Protein AF-A0A1I2SSW6-F1 (afdb_monomer)

Mean predicted aligned error: 7.9 Å

InterPro domains:
  IPR012347 Ferritin-like [G3DSA:1.20.1260.10] (1-90)

Structure (mmCIF, N/CA/C/O backbone):
data_AF-A0A1I2SSW6-F1
#
_entry.id   AF-A0A1I2SSW6-F1
#
loop_
_atom_site.group_PDB
_atom_site.id
_atom_site.type_symbol
_atom_site.label_atom_id
_atom_site.label_alt_id
_atom_site.label_comp_id
_atom_site.label_asym_id
_atom_site.label_entity_id
_atom_site.label_seq_id
_atom_site.pdbx_PDB_ins_code
_atom_site.Cartn_x
_atom_site.Cartn_y
_atom_site.Cartn_z
_atom_site.occupancy
_atom_site.B_iso_or_equiv
_atom_site.auth_seq_id
_atom_site.auth_comp_id
_atom_site.auth_asym_id
_atom_site.auth_atom_id
_atom_site.pdbx_PDB_model_num
ATOM 1 N N . MET A 1 1 ? 2.837 -12.723 -9.380 1.00 71.06 1 MET A N 1
ATOM 2 C CA . MET A 1 1 ? 3.189 -11.577 -10.249 1.00 71.06 1 MET A CA 1
ATOM 3 C C . MET A 1 1 ? 4.703 -11.376 -10.269 1.00 71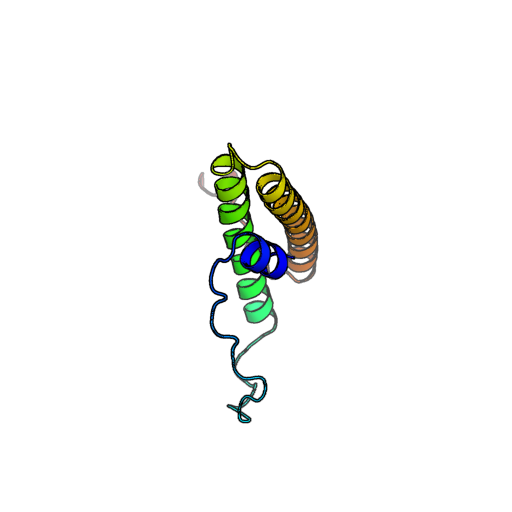.06 1 MET A C 1
ATOM 5 O O . MET A 1 1 ? 5.282 -11.553 -11.327 1.00 71.06 1 MET A O 1
ATOM 9 N N . LEU A 1 2 ? 5.353 -11.169 -9.115 1.00 86.75 2 LEU A N 1
ATOM 10 C CA . LEU A 1 2 ? 6.812 -10.977 -9.015 1.00 86.75 2 LEU A CA 1
ATOM 11 C C . LEU A 1 2 ? 7.653 -12.194 -9.441 1.00 86.75 2 LEU A C 1
ATOM 13 O O . LEU A 1 2 ? 8.657 -12.031 -10.121 1.00 86.75 2 LEU A O 1
ATOM 17 N N . GLU A 1 3 ? 7.234 -13.419 -9.108 1.00 88.50 3 GLU A N 1
ATOM 18 C CA . GLU A 1 3 ? 7.977 -14.636 -9.490 1.00 88.50 3 GLU A CA 1
ATOM 19 C C . GLU A 1 3 ? 8.170 -14.755 -11.011 1.00 88.50 3 GLU A C 1
ATOM 21 O O . GLU A 1 3 ? 9.215 -15.202 -11.477 1.00 88.50 3 GLU A O 1
ATOM 26 N N . LYS A 1 4 ? 7.186 -14.292 -11.797 1.00 89.81 4 LYS A N 1
ATOM 27 C CA . LYS A 1 4 ? 7.261 -14.283 -13.266 1.00 89.81 4 LYS A CA 1
ATOM 28 C C . LYS A 1 4 ? 8.331 -13.312 -13.773 1.00 89.81 4 LYS A C 1
ATOM 30 O O . LYS A 1 4 ? 9.017 -13.620 -14.744 1.00 89.81 4 LYS A O 1
ATOM 35 N N . GLU A 1 5 ? 8.491 -12.166 -13.111 1.00 88.94 5 GLU A N 1
ATOM 36 C CA . GLU A 1 5 ? 9.531 -11.186 -13.435 1.00 88.94 5 GLU A CA 1
ATOM 37 C C . GLU A 1 5 ? 10.923 -11.707 -13.087 1.00 88.94 5 GLU A C 1
ATOM 39 O O . GLU A 1 5 ? 11.835 -11.591 -13.900 1.00 88.94 5 GLU A O 1
ATOM 44 N N . LEU A 1 6 ? 11.082 -12.352 -11.927 1.00 89.19 6 LEU A N 1
ATOM 45 C CA . LEU A 1 6 ? 12.360 -12.947 -11.523 1.00 89.19 6 LEU A CA 1
ATOM 46 C C . LEU A 1 6 ? 12.828 -14.004 -12.530 1.00 89.19 6 LEU A C 1
ATOM 48 O O . LEU A 1 6 ? 13.976 -13.972 -12.965 1.00 89.19 6 LEU A O 1
ATOM 52 N N . VAL A 1 7 ? 11.920 -14.871 -12.989 1.00 91.19 7 VAL A N 1
ATOM 53 C CA . VAL A 1 7 ? 12.219 -15.847 -14.050 1.00 91.19 7 VAL A CA 1
ATOM 54 C C . VAL A 1 7 ? 12.574 -15.150 -15.367 1.00 91.19 7 VAL A C 1
ATOM 56 O O . VAL A 1 7 ? 13.526 -15.555 -16.034 1.00 91.19 7 VAL A O 1
ATOM 59 N N . HIS A 1 8 ? 11.856 -14.084 -15.736 1.00 91.00 8 HIS A N 1
ATOM 60 C CA . HIS A 1 8 ? 12.123 -13.328 -16.962 1.00 91.00 8 HIS A CA 1
ATOM 61 C C . HIS A 1 8 ? 13.521 -12.693 -16.973 1.00 91.00 8 HIS A C 1
ATOM 63 O O . HIS A 1 8 ? 14.233 -12.803 -17.971 1.00 91.00 8 HIS A O 1
ATOM 69 N N . PHE A 1 9 ? 13.943 -12.100 -15.855 1.00 90.38 9 PHE A N 1
ATOM 70 C CA . PHE A 1 9 ? 15.277 -11.512 -15.691 1.00 90.38 9 PHE A CA 1
ATOM 71 C C . PHE A 1 9 ? 16.352 -12.527 -15.276 1.00 90.38 9 PHE A C 1
ATOM 73 O O . PHE A 1 9 ? 17.496 -12.142 -15.049 1.00 90.38 9 PHE A O 1
ATOM 80 N N . ARG A 1 10 ? 16.008 -13.823 -15.201 1.00 91.44 10 ARG A N 1
ATOM 81 C CA . ARG A 1 10 ? 16.900 -14.915 -14.770 1.00 91.44 10 ARG A CA 1
ATOM 82 C C . ARG A 1 10 ? 17.528 -14.679 -13.389 1.00 91.44 10 ARG A C 1
ATOM 84 O O . ARG A 1 10 ? 18.665 -15.071 -13.140 1.00 91.44 10 ARG A O 1
ATOM 91 N N . VAL A 1 11 ? 16.773 -14.058 -12.488 1.00 91.62 11 VAL A N 1
ATOM 92 C CA . VAL A 1 11 ? 17.140 -13.883 -11.081 1.00 91.62 11 VAL A CA 1
ATOM 93 C C . VAL A 1 11 ? 16.719 -15.135 -10.302 1.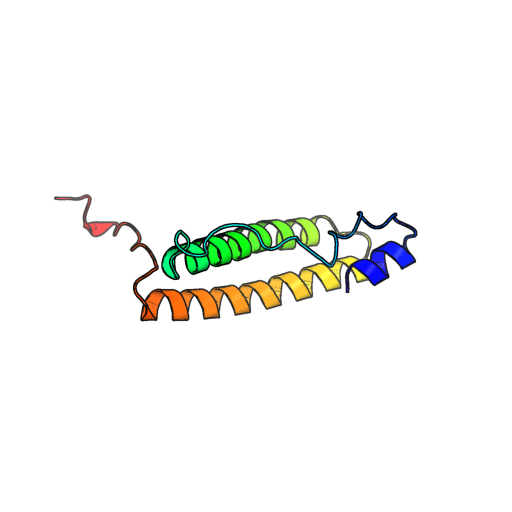00 91.62 11 VAL A C 1
ATOM 95 O O . VAL A 1 11 ? 15.587 -15.599 -10.475 1.00 91.62 11 VAL A O 1
ATOM 98 N N . PRO A 1 12 ? 17.593 -15.713 -9.456 1.00 91.25 12 PRO A N 1
ATOM 99 C CA . PRO A 1 12 ? 17.241 -16.886 -8.666 1.00 91.25 12 PRO A CA 1
ATOM 100 C C . PRO A 1 12 ? 16.104 -16.570 -7.689 1.00 91.25 12 PRO A C 1
ATOM 102 O O . PRO A 1 12 ? 16.094 -15.532 -7.027 1.00 91.25 12 PRO A O 1
ATOM 105 N N . LEU A 1 13 ? 15.144 -17.490 -7.597 1.00 89.81 13 LEU A N 1
ATOM 106 C CA . LEU A 1 13 ? 14.036 -17.394 -6.652 1.00 89.81 13 LEU A CA 1
ATOM 107 C C . LEU A 1 13 ? 14.518 -17.746 -5.235 1.00 89.81 13 LEU A C 1
ATOM 109 O O . LEU A 1 13 ? 15.328 -18.664 -5.080 1.00 89.81 13 LEU A O 1
ATOM 113 N N . PRO A 1 14 ? 14.011 -17.065 -4.194 1.00 90.50 14 PRO A N 1
ATOM 114 C CA . PRO A 1 14 ? 14.274 -17.462 -2.819 1.00 90.50 14 PRO A CA 1
ATOM 115 C C . PRO A 1 14 ? 13.642 -18.829 -2.520 1.00 90.50 14 PRO A C 1
ATOM 117 O O . PRO A 1 14 ? 12.633 -19.216 -3.114 1.00 90.50 14 PRO A O 1
ATOM 120 N N . ASN A 1 15 ? 14.220 -19.556 -1.562 1.00 88.44 15 ASN A N 1
ATOM 121 C CA . ASN A 1 15 ? 13.686 -20.848 -1.138 1.00 88.44 15 ASN A CA 1
ATOM 122 C C . ASN A 1 15 ? 12.283 -20.679 -0.545 1.00 88.44 15 ASN A C 1
ATOM 124 O O . ASN A 1 15 ? 12.078 -19.912 0.398 1.00 88.44 15 ASN A O 1
ATOM 128 N N . ARG A 1 16 ? 11.318 -21.431 -1.080 1.00 84.31 16 ARG A N 1
ATOM 129 C CA . ARG A 1 16 ? 9.951 -21.445 -0.560 1.00 84.31 16 ARG A CA 1
ATOM 130 C C . ARG A 1 16 ? 9.926 -22.134 0.812 1.00 84.31 16 ARG A C 1
ATOM 132 O O . ARG A 1 16 ? 10.552 -23.186 0.962 1.00 84.31 16 ARG A O 1
ATOM 139 N N . PRO A 1 17 ? 9.190 -21.600 1.801 1.00 85.19 17 PRO A N 1
ATOM 140 C CA . PRO A 1 17 ? 8.981 -22.306 3.058 1.00 85.19 17 PRO A CA 1
ATOM 141 C C . PRO A 1 17 ? 8.291 -23.665 2.827 1.00 85.19 17 PRO A C 1
ATOM 143 O O . PRO A 1 17 ? 7.537 -23.822 1.858 1.00 85.19 17 PRO A O 1
ATOM 146 N N . PRO A 1 18 ? 8.539 -24.660 3.696 1.00 83.44 18 PRO A N 1
ATOM 147 C CA . PRO A 1 18 ? 7.977 -25.997 3.548 1.00 83.44 18 PRO A CA 1
ATOM 148 C C . PRO A 1 18 ? 6.446 -25.962 3.589 1.00 83.44 18 PRO A C 1
ATOM 150 O O . PRO A 1 18 ? 5.848 -25.270 4.409 1.00 83.44 18 PRO A O 1
ATOM 153 N N . ASN A 1 19 ? 5.811 -26.745 2.714 1.00 78.00 19 ASN A N 1
ATOM 154 C CA . ASN A 1 19 ? 4.349 -26.803 2.609 1.00 78.00 19 ASN A CA 1
ATOM 155 C C . ASN A 1 19 ? 3.688 -27.453 3.839 1.00 78.00 19 ASN A C 1
ATOM 157 O O . ASN A 1 19 ? 2.521 -27.211 4.125 1.00 78.00 19 ASN A O 1
ATOM 161 N N . VAL A 1 20 ? 4.435 -28.290 4.562 1.00 78.38 20 VAL A N 1
ATOM 162 C CA . VAL A 1 20 ? 3.959 -28.982 5.760 1.00 78.38 20 VAL A CA 1
ATOM 163 C C . VAL A 1 20 ? 4.748 -28.454 6.945 1.00 78.38 20 VAL A C 1
ATOM 165 O O . VAL A 1 20 ? 5.934 -28.748 7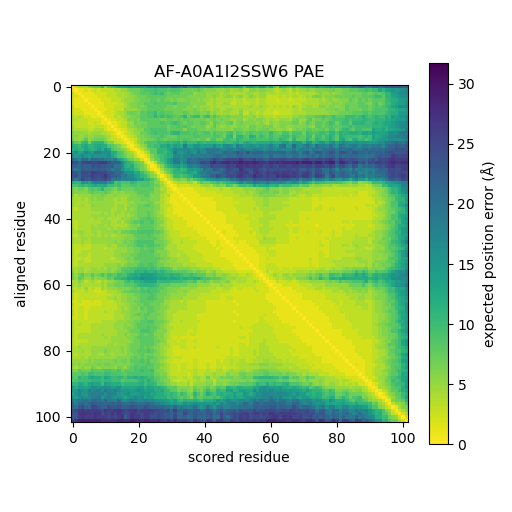.098 1.00 78.38 20 VAL A O 1
ATOM 168 N N . MET A 1 21 ? 4.087 -27.658 7.780 1.00 67.56 21 MET A N 1
ATOM 169 C CA . MET A 1 21 ? 4.609 -27.312 9.094 1.00 67.56 21 MET A CA 1
ATOM 170 C C . MET A 1 21 ? 4.085 -28.333 10.111 1.00 67.56 21 MET A C 1
ATOM 172 O O . MET A 1 21 ? 2.894 -28.648 10.087 1.00 67.56 21 MET A O 1
ATOM 176 N N . PRO A 1 22 ? 4.937 -28.882 10.996 1.00 71.88 22 PRO A N 1
ATOM 177 C CA . PRO A 1 22 ? 4.462 -29.736 12.078 1.00 71.88 22 PRO A CA 1
ATOM 178 C C . PRO A 1 22 ? 3.488 -28.944 12.958 1.00 71.88 22 PRO A C 1
ATOM 180 O O . PRO A 1 22 ? 3.717 -27.760 13.205 1.00 71.88 22 PRO A O 1
ATOM 183 N N . SER A 1 23 ? 2.422 -29.597 13.433 1.00 65.50 23 SER A N 1
ATOM 184 C CA . SER A 1 23 ? 1.453 -29.013 14.372 1.00 65.50 23 SER A CA 1
ATOM 185 C C . SER A 1 23 ? 2.197 -28.403 15.563 1.00 65.50 23 SER A C 1
ATOM 187 O O . SER A 1 23 ? 2.741 -29.136 16.390 1.00 65.50 23 SER A O 1
ATOM 189 N N . ARG A 1 24 ? 2.285 -27.070 15.634 1.00 61.19 24 ARG A N 1
ATOM 190 C CA . ARG A 1 24 ? 3.045 -26.363 16.671 1.00 61.1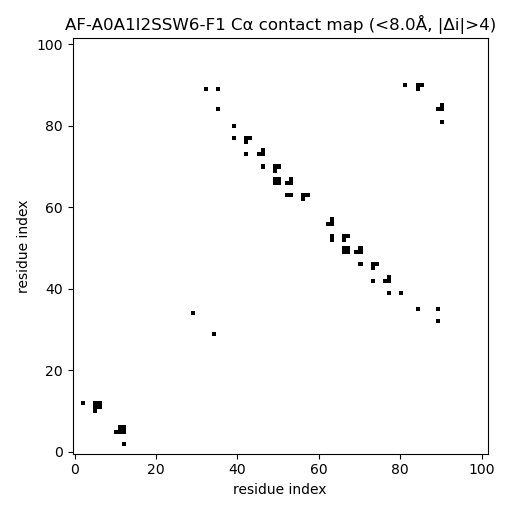9 24 ARG A CA 1
ATOM 191 C C . ARG A 1 24 ? 2.155 -25.432 17.486 1.00 61.19 24 ARG A C 1
ATOM 193 O O . ARG A 1 24 ? 1.541 -24.534 16.927 1.00 61.19 24 ARG A O 1
ATOM 200 N N . ALA A 1 25 ? 2.267 -25.648 18.801 1.00 60.50 25 ALA A N 1
ATOM 201 C CA . ALA A 1 25 ? 1.912 -24.815 19.952 1.00 60.50 25 ALA A CA 1
ATOM 202 C C . ALA A 1 25 ? 0.420 -24.456 20.139 1.00 60.50 25 ALA A C 1
ATOM 204 O O . ALA A 1 25 ? -0.294 -24.240 19.165 1.00 60.50 25 ALA A O 1
ATOM 205 N N . PRO A 1 26 ? -0.076 -24.402 21.394 1.00 60.06 26 PRO A N 1
ATOM 206 C CA . PRO A 1 26 ? -1.458 -24.027 21.672 1.00 60.06 26 PRO A CA 1
ATOM 207 C C . PRO A 1 26 ? -1.742 -22.621 21.130 1.00 60.06 26 PRO A C 1
ATOM 209 O O . PRO A 1 26 ? -1.040 -21.671 21.465 1.00 60.06 26 PRO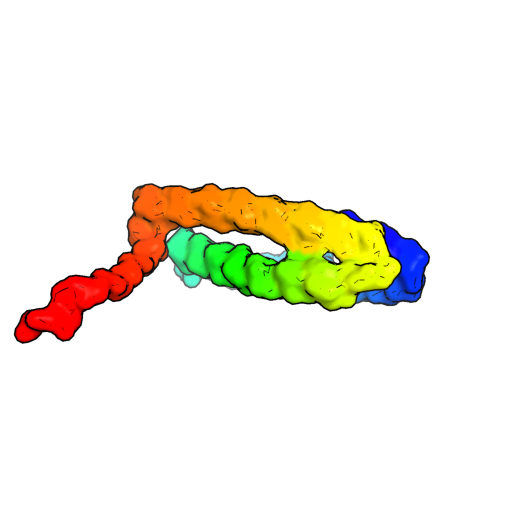 A O 1
ATOM 212 N N . THR A 1 27 ? -2.809 -22.489 20.341 1.00 61.91 27 THR A N 1
ATOM 213 C CA . THR A 1 27 ? -3.328 -21.262 19.698 1.00 61.91 27 THR A CA 1
ATOM 214 C C . THR A 1 27 ? -3.723 -20.143 20.684 1.00 61.91 27 THR A C 1
ATOM 216 O O . THR A 1 27 ? -4.328 -19.153 20.299 1.00 61.91 27 THR A O 1
ATOM 219 N N . MET A 1 28 ? -3.419 -20.292 21.974 1.00 60.38 28 MET A N 1
ATOM 220 C CA . MET A 1 28 ? -3.994 -19.524 23.083 1.00 60.38 28 MET A CA 1
ATOM 221 C C . MET A 1 28 ? -3.360 -18.143 23.329 1.00 60.38 28 MET A C 1
ATOM 223 O O . MET A 1 28 ? -3.744 -17.486 24.287 1.00 60.38 28 MET A O 1
ATOM 227 N N . LEU A 1 29 ? -2.390 -17.697 22.526 1.00 67.62 29 LEU A N 1
ATOM 228 C CA . LEU A 1 29 ? -1.592 -16.494 22.832 1.00 67.62 29 LEU A CA 1
ATOM 229 C C . LEU A 1 29 ? -1.757 -15.332 21.844 1.00 67.62 29 LEU A C 1
ATOM 231 O O . LEU A 1 29 ? -1.025 -14.350 21.948 1.00 67.62 29 LEU A O 1
ATOM 235 N N . MET A 1 30 ? -2.674 -15.424 20.880 1.00 78.44 30 MET A N 1
ATOM 236 C CA . MET A 1 30 ? -2.798 -14.407 19.837 1.00 78.44 30 MET A CA 1
ATOM 237 C C . MET A 1 30 ? -4.234 -13.899 19.711 1.00 78.44 30 MET A C 1
ATOM 239 O O . MET A 1 30 ? -5.063 -14.509 19.045 1.00 78.44 30 MET A O 1
ATOM 243 N N . ASP A 1 31 ? -4.503 -12.770 20.364 1.00 86.81 31 ASP A N 1
ATOM 244 C CA . ASP A 1 31 ? -5.791 -12.077 20.297 1.00 86.81 31 ASP A CA 1
ATOM 245 C C . ASP A 1 31 ? -6.023 -11.408 18.934 1.00 86.81 31 ASP A C 1
ATOM 247 O O . ASP A 1 31 ? -5.080 -10.978 18.262 1.00 86.81 31 ASP A O 1
ATOM 251 N N . ASP A 1 32 ? -7.292 -11.219 18.571 1.00 88.50 32 ASP A N 1
ATOM 252 C CA . ASP A 1 32 ? -7.699 -10.551 17.329 1.00 88.50 32 ASP A CA 1
ATOM 253 C C . ASP A 1 32 ? -7.157 -9.115 17.202 1.00 88.50 32 ASP A C 1
ATOM 255 O O . ASP A 1 32 ? -6.799 -8.696 16.100 1.00 88.50 32 ASP A O 1
ATOM 259 N N . ASP A 1 33 ? -7.030 -8.370 18.312 1.00 88.44 33 ASP A N 1
ATOM 260 C CA . ASP A 1 33 ? -6.385 -7.042 18.315 1.00 88.44 33 ASP A CA 1
ATOM 261 C C . ASP A 1 33 ? -4.895 -7.159 17.950 1.00 88.44 33 ASP A C 1
ATOM 263 O O . ASP A 1 33 ? -4.380 -6.405 17.124 1.00 88.44 33 ASP A O 1
ATOM 267 N N . ASN A 1 34 ? -4.198 -8.171 18.476 1.00 89.06 34 ASN A N 1
ATOM 268 C CA . ASN A 1 34 ? -2.793 -8.409 18.143 1.00 89.06 34 ASN A CA 1
ATOM 269 C C . ASN A 1 34 ? -2.625 -8.811 16.670 1.00 89.06 34 ASN A C 1
ATOM 271 O O . ASN A 1 34 ? -1.740 -8.279 15.996 1.00 89.06 34 ASN A O 1
ATOM 275 N N . ILE A 1 35 ? -3.505 -9.674 16.145 1.00 91.31 35 ILE A N 1
ATOM 276 C CA . ILE A 1 35 ? -3.548 -10.017 14.713 1.00 91.31 35 ILE A CA 1
ATOM 277 C C . ILE A 1 35 ? -3.751 -8.748 13.879 1.00 91.31 35 ILE A C 1
ATOM 279 O O . ILE A 1 35 ? -2.986 -8.489 12.948 1.00 91.31 35 ILE A O 1
ATOM 283 N N . PHE A 1 36 ? -4.750 -7.934 14.227 1.00 92.69 36 PHE A N 1
ATOM 284 C CA . PHE A 1 36 ? -5.048 -6.690 13.526 1.00 92.69 36 PHE A CA 1
ATOM 285 C C . PHE A 1 36 ? -3.844 -5.746 13.512 1.00 92.69 36 PHE A C 1
ATOM 287 O O . PHE A 1 36 ? -3.487 -5.238 12.450 1.00 92.6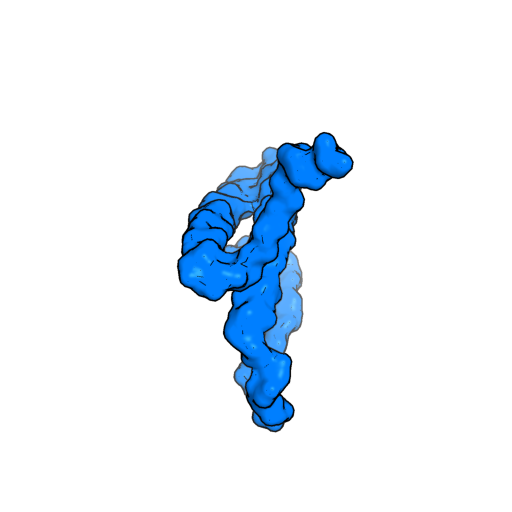9 36 PHE A O 1
ATOM 294 N N . ARG A 1 37 ? -3.184 -5.538 14.656 1.00 91.00 37 ARG A N 1
ATOM 295 C CA . ARG A 1 37 ? -2.008 -4.663 14.765 1.00 91.00 37 ARG A CA 1
ATOM 296 C C . ARG A 1 37 ? -0.847 -5.145 13.910 1.00 91.00 37 ARG A C 1
ATOM 298 O O . ARG A 1 37 ? -0.226 -4.326 13.238 1.00 91.00 37 ARG A O 1
ATOM 305 N N . TRP A 1 38 ? -0.566 -6.447 13.901 1.00 92.69 38 TRP A N 1
ATOM 306 C CA . TRP A 1 38 ? 0.517 -6.999 13.084 1.00 92.69 38 TRP A CA 1
ATOM 307 C C . TRP A 1 38 ? 0.234 -6.834 11.594 1.00 92.69 38 TRP A C 1
ATOM 309 O O . TRP A 1 38 ? 1.111 -6.404 10.845 1.00 92.69 38 TRP A O 1
ATOM 319 N N . VAL A 1 39 ? -1.001 -7.104 11.164 1.00 93.81 39 VAL A N 1
ATOM 320 C CA . VAL A 1 39 ? -1.413 -6.895 9.770 1.00 93.81 39 VAL A CA 1
ATOM 321 C C . VAL A 1 39 ? -1.355 -5.411 9.405 1.00 93.81 39 VAL A C 1
ATOM 323 O O . VAL A 1 39 ? -0.799 -5.053 8.370 1.00 93.81 39 VAL A O 1
ATOM 326 N N . PHE A 1 40 ? -1.869 -4.535 10.269 1.00 93.69 40 PHE A N 1
ATOM 327 C CA . PHE A 1 40 ? -1.867 -3.090 10.055 1.00 93.69 40 PHE A CA 1
ATOM 328 C C . PHE A 1 40 ? -0.445 -2.530 9.931 1.00 93.69 40 PHE A C 1
ATOM 330 O O . PHE A 1 40 ? -0.164 -1.771 9.004 1.00 93.69 40 PHE A O 1
ATOM 337 N N . GLN A 1 41 ? 0.473 -2.959 10.800 1.00 93.62 41 GLN A N 1
ATOM 338 C CA . GLN A 1 41 ? 1.887 -2.595 10.720 1.00 93.62 41 GLN A CA 1
ATOM 339 C C . GLN A 1 41 ? 2.544 -3.130 9.439 1.00 93.62 41 GLN A C 1
ATOM 341 O O . GLN A 1 41 ? 3.330 -2.418 8.815 1.00 93.62 41 GLN A O 1
ATOM 346 N N . GLY A 1 42 ? 2.201 -4.350 9.014 1.00 94.62 42 GLY A N 1
ATOM 347 C CA . GLY A 1 42 ? 2.663 -4.917 7.746 1.00 94.62 42 GLY A CA 1
ATOM 348 C C . GLY A 1 42 ? 2.258 -4.064 6.541 1.00 94.62 42 GLY A C 1
ATOM 349 O O . GLY A 1 42 ? 3.104 -3.739 5.710 1.00 94.62 42 GLY A O 1
ATOM 350 N N . ILE A 1 43 ? 0.995 -3.625 6.493 1.00 94.94 43 ILE A N 1
ATOM 351 C CA . ILE A 1 43 ? 0.484 -2.729 5.441 1.00 94.94 43 ILE A CA 1
ATOM 352 C C . ILE A 1 43 ? 1.229 -1.387 5.461 1.00 94.94 43 ILE A C 1
ATOM 354 O O . ILE A 1 43 ? 1.635 -0.893 4.413 1.00 94.94 43 ILE A O 1
ATOM 358 N N . GLN A 1 44 ? 1.452 -0.797 6.640 1.00 93.31 44 GLN A N 1
ATOM 359 C CA . GLN A 1 44 ? 2.206 0.458 6.761 1.00 93.31 44 GLN A CA 1
ATOM 360 C C . GLN A 1 44 ? 3.662 0.323 6.297 1.00 93.31 44 GLN A C 1
ATOM 362 O O . GLN A 1 44 ? 4.183 1.227 5.648 1.00 93.31 44 GLN A O 1
ATOM 367 N N . GLY A 1 45 ? 4.316 -0.800 6.606 1.00 94.56 45 GLY A N 1
ATOM 368 C CA . GLY A 1 45 ? 5.672 -1.079 6.138 1.00 94.56 45 GLY A CA 1
ATOM 369 C C . GLY A 1 45 ? 5.739 -1.206 4.617 1.00 94.56 45 GLY A C 1
ATOM 370 O O . GLY A 1 45 ? 6.627 -0.638 3.983 1.00 94.56 45 GLY A O 1
ATOM 371 N N . ALA A 1 46 ? 4.773 -1.896 4.016 1.00 93.69 46 ALA A N 1
ATOM 372 C CA . ALA A 1 46 ? 4.718 -2.057 2.570 1.00 93.69 46 ALA A CA 1
ATOM 373 C C . ALA A 1 46 ? 4.412 -0.735 1.839 1.00 93.69 46 ALA A C 1
ATOM 375 O O . ALA A 1 46 ? 5.087 -0.405 0.861 1.00 93.69 46 ALA A O 1
ATOM 376 N N . LEU A 1 47 ? 3.550 0.106 2.423 1.00 93.38 47 LEU A N 1
ATOM 377 C CA . LEU A 1 47 ? 3.297 1.474 1.960 1.00 93.38 47 LEU A CA 1
ATOM 378 C C . LEU A 1 47 ? 4.525 2.385 1.994 1.00 93.38 47 LEU A C 1
ATOM 380 O O . LEU A 1 47 ? 4.531 3.392 1.294 1.00 93.38 47 LEU A O 1
ATOM 384 N N . LEU A 1 48 ? 5.549 2.075 2.790 1.00 93.75 48 LEU A N 1
ATOM 385 C CA . LEU A 1 48 ? 6.826 2.788 2.748 1.00 93.75 48 LEU A CA 1
ATOM 386 C C . LEU A 1 48 ? 7.741 2.226 1.650 1.00 93.75 48 LEU A C 1
ATOM 388 O O . LEU A 1 48 ? 8.384 2.986 0.927 1.00 93.75 48 LEU A O 1
ATOM 392 N N . MET A 1 49 ? 7.775 0.899 1.499 1.00 94.69 49 MET A N 1
ATOM 393 C CA . MET A 1 49 ? 8.655 0.211 0.550 1.00 94.69 49 MET A CA 1
ATOM 394 C C . MET A 1 49 ? 8.231 0.400 -0.912 1.00 94.69 49 MET A C 1
ATOM 396 O O . MET A 1 49 ? 9.079 0.644 -1.770 1.00 94.69 49 MET A O 1
ATOM 400 N N . HIS A 1 50 ? 6.938 0.305 -1.229 1.00 93.56 50 HIS A N 1
ATOM 401 C CA . HIS A 1 50 ? 6.463 0.346 -2.615 1.00 93.56 50 HIS A CA 1
ATOM 402 C C . HIS A 1 50 ? 6.630 1.701 -3.320 1.00 93.56 50 HIS A C 1
ATOM 404 O O . HIS A 1 50 ? 7.061 1.696 -4.475 1.00 93.56 50 HIS A O 1
ATOM 410 N N . PRO A 1 51 ? 6.379 2.865 -2.685 1.00 93.31 51 PRO A N 1
ATOM 411 C CA . PRO A 1 51 ? 6.706 4.158 -3.283 1.00 93.31 51 PRO A CA 1
ATOM 412 C C . PRO A 1 51 ? 8.204 4.334 -3.507 1.00 93.31 51 PRO A C 1
ATOM 414 O O . PRO A 1 51 ? 8.604 4.874 -4.534 1.00 93.31 51 PRO A O 1
ATOM 417 N N . GLN A 1 52 ? 9.035 3.867 -2.571 1.00 94.50 52 GLN A N 1
ATOM 418 C CA . GLN A 1 52 ? 10.483 3.944 -2.722 1.00 94.50 52 GLN A CA 1
ATOM 419 C C . GLN A 1 52 ? 10.944 3.114 -3.928 1.00 94.50 52 GLN A C 1
ATOM 421 O O . GLN A 1 52 ? 11.619 3.639 -4.812 1.00 94.50 52 GLN A O 1
ATOM 426 N N . ALA A 1 53 ? 10.487 1.863 -4.032 1.00 92.38 53 ALA A N 1
ATOM 427 C CA . ALA A 1 53 ? 10.775 1.005 -5.178 1.00 92.38 53 ALA A CA 1
ATOM 428 C C . ALA A 1 53 ? 10.271 1.611 -6.502 1.00 92.38 53 ALA A C 1
ATOM 430 O O . ALA A 1 53 ? 10.945 1.519 -7.529 1.00 92.38 53 ALA A O 1
ATOM 431 N N . LEU A 1 54 ? 9.111 2.279 -6.484 1.00 92.56 54 LEU A N 1
ATOM 432 C CA . LEU A 1 54 ? 8.562 2.980 -7.644 1.00 92.56 54 LEU A CA 1
ATOM 433 C C . LEU A 1 54 ? 9.469 4.129 -8.117 1.00 92.56 54 LEU A C 1
ATOM 435 O O . LEU A 1 54 ? 9.655 4.288 -9.323 1.00 92.56 54 LEU A O 1
ATOM 439 N N . ILE A 1 55 ? 10.020 4.914 -7.185 1.00 92.12 55 ILE A N 1
ATOM 440 C CA . ILE A 1 55 ? 10.930 6.034 -7.476 1.00 92.12 55 ILE A CA 1
ATOM 441 C C . ILE A 1 55 ? 12.273 5.521 -8.008 1.00 92.12 55 ILE A C 1
ATOM 443 O O . ILE A 1 55 ? 12.814 6.085 -8.956 1.00 92.12 55 ILE A O 1
ATOM 447 N N . GLU A 1 56 ? 12.802 4.441 -7.433 1.00 93.00 56 GLU A N 1
ATOM 448 C CA . GLU A 1 56 ? 14.078 3.843 -7.848 1.00 93.00 56 GLU A CA 1
ATOM 449 C C . GLU A 1 56 ? 13.991 3.185 -9.241 1.00 93.00 56 GLU A C 1
ATOM 451 O O . GLU A 1 56 ? 14.957 3.200 -10.011 1.00 93.00 56 GLU A O 1
ATOM 456 N N . CYS A 1 57 ? 12.817 2.666 -9.618 1.00 90.44 57 CYS A N 1
ATOM 457 C CA . CYS A 1 57 ? 12.559 2.037 -10.917 1.00 90.44 57 CYS A CA 1
ATOM 458 C C . CYS A 1 57 ? 12.388 3.058 -12.060 1.00 90.44 57 CYS A C 1
ATOM 460 O O . CYS A 1 57 ? 11.319 3.199 -12.659 1.00 90.44 57 CYS A O 1
ATOM 462 N N . THR A 1 58 ? 13.473 3.741 -12.413 1.00 87.56 58 THR A N 1
ATOM 463 C CA . THR A 1 58 ? 13.499 4.770 -13.468 1.00 87.56 58 THR A CA 1
ATOM 464 C C . THR A 1 58 ? 13.644 4.204 -14.884 1.00 87.56 58 THR A C 1
ATOM 466 O O . THR A 1 58 ? 13.096 4.769 -15.824 1.00 87.56 58 THR A O 1
ATOM 469 N N . HIS A 1 59 ? 14.339 3.074 -15.047 1.00 88.12 59 HIS A N 1
ATOM 470 C CA . HIS A 1 59 ? 14.743 2.557 -16.365 1.00 88.12 59 HIS A CA 1
ATOM 471 C C . HIS A 1 59 ? 13.802 1.491 -16.940 1.00 88.12 59 HIS A C 1
ATOM 473 O O . HIS A 1 59 ? 13.832 1.224 -18.139 1.00 88.12 59 HIS A O 1
ATOM 479 N N . ASN A 1 60 ? 12.995 0.842 -16.096 1.00 90.19 60 ASN A N 1
ATOM 480 C CA . ASN A 1 60 ? 12.153 -0.278 -16.503 1.00 90.19 60 ASN A CA 1
ATOM 481 C C . ASN A 1 60 ? 10.679 0.002 -16.200 1.00 90.19 60 ASN A C 1
ATOM 483 O O . ASN A 1 60 ? 10.210 -0.188 -15.076 1.00 90.19 60 ASN A O 1
ATOM 487 N N . ASP A 1 61 ? 9.948 0.406 -17.238 1.00 89.62 61 ASP A N 1
ATOM 488 C CA . ASP A 1 61 ? 8.513 0.695 -17.174 1.00 89.62 61 ASP A CA 1
ATOM 489 C C . ASP A 1 61 ? 7.685 -0.509 -16.713 1.00 89.62 61 ASP A C 1
ATOM 491 O O . ASP A 1 61 ? 6.694 -0.340 -16.001 1.00 89.62 61 ASP A O 1
ATOM 495 N N . ARG A 1 62 ? 8.100 -1.731 -17.079 1.00 90.06 62 ARG A N 1
ATOM 496 C CA . ARG A 1 62 ? 7.383 -2.953 -16.711 1.00 90.06 62 ARG A CA 1
ATOM 497 C C . ARG A 1 62 ? 7.409 -3.145 -15.206 1.00 90.06 62 ARG A C 1
ATOM 499 O O . ARG A 1 62 ? 6.349 -3.257 -14.610 1.00 90.06 62 ARG A O 1
ATOM 506 N N . ILE A 1 63 ? 8.594 -3.099 -14.597 1.00 91.12 63 ILE A N 1
ATOM 507 C CA . ILE A 1 63 ? 8.763 -3.225 -13.141 1.00 91.12 63 ILE A CA 1
ATOM 508 C C . ILE A 1 63 ? 8.098 -2.048 -12.416 1.00 91.12 63 ILE A C 1
ATOM 510 O O . ILE A 1 63 ? 7.411 -2.250 -11.414 1.00 91.12 63 ILE A O 1
ATOM 514 N N . ARG A 1 64 ? 8.233 -0.827 -12.952 1.00 92.44 64 ARG A N 1
ATOM 515 C CA . ARG A 1 64 ? 7.606 0.365 -12.372 1.00 92.44 64 ARG A CA 1
ATOM 516 C C . ARG A 1 64 ? 6.085 0.217 -12.271 1.00 92.44 64 ARG A C 1
ATOM 518 O O . ARG A 1 64 ? 5.509 0.548 -11.238 1.00 92.44 64 ARG A O 1
ATOM 525 N N . ASN A 1 65 ? 5.431 -0.312 -13.305 1.00 93.00 65 ASN A N 1
ATOM 526 C CA . ASN A 1 65 ? 3.981 -0.519 -13.287 1.00 93.00 65 ASN A CA 1
ATOM 527 C C . ASN A 1 65 ? 3.543 -1.525 -12.212 1.00 93.00 65 ASN A C 1
ATOM 529 O O . ASN A 1 65 ? 2.524 -1.302 -11.567 1.00 93.00 65 ASN A O 1
ATOM 533 N N . ILE A 1 66 ? 4.341 -2.563 -11.945 1.00 93.50 66 ILE A N 1
ATOM 534 C CA . ILE A 1 66 ? 4.055 -3.536 -10.878 1.00 93.50 66 ILE A CA 1
ATOM 535 C C . ILE A 1 66 ? 4.032 -2.851 -9.513 1.00 93.50 66 ILE A C 1
ATOM 537 O O . ILE A 1 66 ? 3.063 -2.988 -8.770 1.00 93.50 66 ILE A O 1
ATOM 541 N N . PHE A 1 67 ? 5.071 -2.080 -9.185 1.00 93.75 67 PHE A N 1
ATOM 542 C CA . PHE A 1 67 ? 5.124 -1.364 -7.907 1.00 93.75 67 PHE A CA 1
ATOM 543 C C . PHE A 1 67 ? 4.041 -0.294 -7.792 1.00 93.75 67 PHE A C 1
ATOM 545 O O . PHE A 1 67 ? 3.511 -0.073 -6.706 1.00 93.75 67 PHE A O 1
ATOM 552 N N . LYS A 1 68 ? 3.659 0.328 -8.912 1.00 93.75 68 LYS A N 1
ATOM 553 C CA . LYS A 1 68 ? 2.537 1.267 -8.958 1.00 93.75 68 LYS A CA 1
ATOM 554 C C . LYS A 1 68 ? 1.225 0.574 -8.584 1.00 93.75 68 LYS A C 1
ATOM 556 O O . LYS A 1 68 ? 0.498 1.082 -7.737 1.00 93.75 68 LYS A O 1
ATOM 561 N N . GLU A 1 69 ? 0.926 -0.570 -9.194 1.00 94.56 69 GLU A N 1
ATOM 562 C CA . GLU A 1 69 ? -0.286 -1.347 -8.905 1.00 94.56 69 GLU A CA 1
ATOM 563 C C . GLU A 1 69 ? -0.320 -1.834 -7.450 1.00 94.56 69 GLU A C 1
ATOM 565 O O . GLU A 1 69 ? -1.344 -1.688 -6.781 1.00 94.56 69 GLU A O 1
ATOM 570 N N . LEU A 1 70 ? 0.808 -2.337 -6.936 1.00 94.25 70 LEU A N 1
ATOM 571 C CA . LEU A 1 70 ? 0.935 -2.762 -5.539 1.00 94.25 70 LEU A CA 1
ATOM 572 C C . LEU A 1 70 ? 0.683 -1.605 -4.567 1.00 94.25 70 LEU A C 1
ATOM 574 O O . LEU A 1 70 ? -0.097 -1.758 -3.631 1.00 94.25 70 LEU A O 1
ATOM 578 N N . LEU A 1 71 ? 1.267 -0.433 -4.825 1.00 94.56 71 LEU A N 1
ATOM 579 C CA . LEU A 1 71 ? 1.065 0.757 -4.001 1.00 94.56 71 LEU A CA 1
ATOM 580 C C . LEU A 1 71 ? -0.413 1.171 -3.932 1.00 94.56 71 LEU A C 1
ATOM 582 O O . LEU A 1 71 ? -0.934 1.435 -2.848 1.00 94.56 71 LEU A O 1
ATOM 586 N N . PHE A 1 72 ? -1.108 1.233 -5.071 1.00 95.19 72 PHE A N 1
ATOM 587 C CA . PHE A 1 72 ? -2.526 1.609 -5.075 1.00 95.19 72 PHE A CA 1
ATOM 588 C C . PHE A 1 72 ? -3.400 0.569 -4.370 1.00 95.19 72 PHE A C 1
ATOM 590 O O . PHE A 1 72 ? -4.263 0.945 -3.576 1.00 9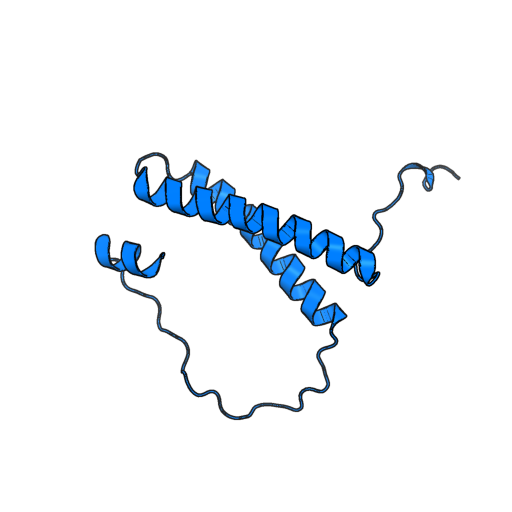5.19 72 PHE A O 1
ATOM 597 N N . SER A 1 73 ? -3.134 -0.721 -4.584 1.00 94.56 73 SER A N 1
ATOM 598 C CA . SER A 1 73 ? -3.832 -1.794 -3.871 1.00 94.56 73 SER A CA 1
ATOM 599 C C . SER A 1 73 ? -3.630 -1.694 -2.355 1.00 94.56 73 SER A C 1
ATOM 601 O O . SER A 1 73 ? -4.573 -1.863 -1.582 1.00 94.56 73 SER A O 1
ATOM 603 N N . GLU A 1 74 ? -2.428 -1.345 -1.902 1.00 93.44 74 GLU A N 1
ATOM 604 C CA . GLU A 1 74 ? -2.147 -1.161 -0.479 1.00 93.44 74 GLU A CA 1
ATOM 605 C C . GLU A 1 74 ? -2.810 0.058 0.133 1.00 93.44 74 GLU A C 1
ATOM 607 O O . GLU A 1 74 ? -3.263 -0.010 1.275 1.00 93.44 74 GLU A O 1
ATOM 612 N N . LEU A 1 75 ? -2.922 1.157 -0.610 1.00 95.44 75 LEU A N 1
ATOM 613 C CA . LEU A 1 75 ? -3.672 2.328 -0.162 1.00 95.44 75 LEU A CA 1
ATOM 614 C C . LEU A 1 75 ? -5.153 1.989 0.059 1.00 95.44 75 LEU A C 1
ATOM 616 O O . LEU A 1 75 ? -5.742 2.403 1.062 1.00 95.44 75 LEU A O 1
ATOM 620 N N . GLU A 1 76 ? -5.748 1.191 -0.829 1.00 95.88 76 GLU A N 1
ATOM 621 C CA . GLU A 1 76 ? -7.124 0.704 -0.678 1.00 95.88 76 GLU A CA 1
ATOM 622 C C . GLU A 1 76 ? -7.275 -0.241 0.523 1.00 95.88 76 GLU A C 1
ATOM 624 O O . GLU A 1 76 ? -8.223 -0.114 1.314 1.00 95.88 76 GLU A O 1
ATOM 629 N N . MET A 1 77 ? -6.317 -1.154 0.711 1.00 94.75 77 MET A N 1
ATOM 630 C CA . MET A 1 77 ? -6.278 -2.043 1.873 1.00 94.75 77 MET A CA 1
ATOM 631 C C . MET A 1 77 ? -6.115 -1.260 3.176 1.00 94.75 77 MET A C 1
ATOM 633 O O . MET A 1 77 ? -6.833 -1.532 4.140 1.00 94.75 77 MET A O 1
ATOM 637 N N . LEU A 1 78 ? -5.243 -0.250 3.216 1.00 94.75 78 LEU A N 1
ATOM 638 C CA . LEU A 1 78 ? -5.066 0.618 4.377 1.00 94.75 78 LEU A CA 1
ATOM 639 C C . LEU A 1 78 ? -6.370 1.344 4.710 1.00 94.75 78 LEU A C 1
ATOM 641 O O . LEU A 1 78 ? -6.810 1.315 5.859 1.00 94.75 78 LEU A O 1
ATOM 645 N N . ALA A 1 79 ? -7.016 1.964 3.720 1.00 94.88 79 ALA A N 1
ATOM 646 C CA . ALA A 1 79 ? -8.266 2.688 3.932 1.00 94.88 79 ALA A CA 1
ATOM 647 C C . ALA A 1 79 ? -9.356 1.778 4.524 1.00 94.88 79 ALA A C 1
ATOM 649 O O . ALA A 1 79 ? -10.078 2.174 5.445 1.00 94.88 79 ALA A O 1
ATOM 650 N N . SER A 1 80 ? -9.448 0.543 4.030 1.00 94.69 80 SER A N 1
ATOM 651 C CA . SER A 1 80 ? -10.394 -0.467 4.512 1.00 94.69 80 SER A CA 1
ATOM 652 C C . SER A 1 80 ? -10.047 -0.950 5.924 1.00 94.69 80 SER A C 1
ATOM 654 O O . SER A 1 80 ? -10.920 -1.022 6.791 1.00 94.69 80 SER A O 1
ATOM 656 N N . THR A 1 81 ? -8.763 -1.186 6.194 1.00 93.25 81 THR A N 1
ATOM 657 C CA . THR A 1 81 ? -8.260 -1.636 7.500 1.00 93.25 81 THR A CA 1
ATOM 658 C C . THR A 1 81 ? -8.447 -0.562 8.570 1.00 93.25 81 THR A C 1
ATOM 660 O O . THR A 1 81 ? -8.852 -0.872 9.687 1.00 93.25 81 THR A O 1
ATOM 663 N N . ILE A 1 82 ? -8.260 0.718 8.232 1.00 93.69 82 ILE A N 1
ATOM 664 C CA . ILE A 1 82 ? -8.543 1.839 9.139 1.00 93.69 82 ILE A CA 1
ATOM 665 C C . ILE A 1 82 ? -10.032 1.890 9.489 1.00 93.69 82 ILE A C 1
ATOM 667 O O . ILE A 1 82 ? -10.380 2.050 10.657 1.00 93.69 82 ILE A O 1
ATOM 671 N N . LYS A 1 83 ? -10.932 1.750 8.506 1.00 93.56 83 LYS A N 1
ATOM 672 C CA . LYS A 1 83 ? -12.383 1.721 8.770 1.00 93.56 83 LYS A CA 1
ATOM 673 C C . LYS A 1 83 ? -12.746 0.577 9.717 1.00 93.56 83 LYS A C 1
ATOM 675 O O . LYS A 1 83 ? -13.492 0.792 10.670 1.00 93.56 83 LYS A O 1
ATOM 680 N N . TYR A 1 84 ? -12.174 -0.603 9.489 1.00 93.06 84 TYR A N 1
ATOM 681 C CA . TYR A 1 84 ? -12.381 -1.772 10.338 1.00 93.06 84 TYR A CA 1
ATOM 682 C C . TYR A 1 84 ? -11.843 -1.564 11.764 1.00 93.06 84 TYR A C 1
ATOM 684 O O . TYR A 1 84 ? -12.570 -1.768 12.735 1.00 93.06 84 TYR A O 1
ATOM 692 N N . 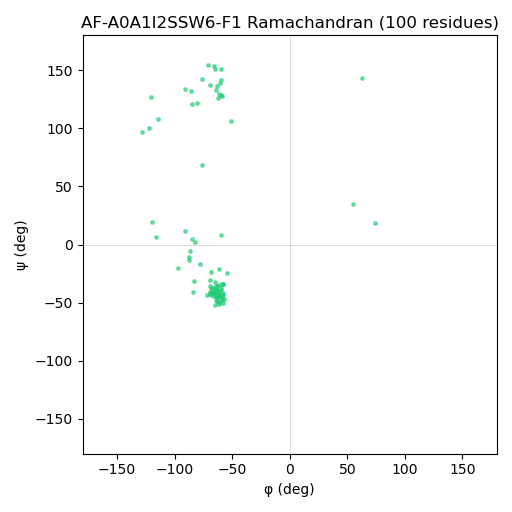GLY A 1 85 ? -10.615 -1.056 11.900 1.00 91.81 85 GLY A N 1
ATOM 693 C CA . GLY A 1 85 ? -10.009 -0.748 13.196 1.00 91.81 85 GLY A CA 1
ATOM 694 C C . GLY A 1 85 ? -10.778 0.312 13.989 1.00 91.81 85 GLY A C 1
ATOM 695 O O . GLY A 1 85 ? -10.886 0.202 15.208 1.00 91.81 85 GLY A O 1
ATOM 696 N N . LYS A 1 86 ? -11.375 1.308 13.311 1.00 90.88 86 LYS A N 1
ATOM 697 C CA . LYS A 1 86 ? -12.239 2.319 13.948 1.00 90.88 86 LYS A CA 1
ATOM 698 C C . LYS A 1 86 ? -13.522 1.696 14.488 1.00 90.88 86 LYS A C 1
ATOM 700 O O . LYS A 1 86 ? -13.910 2.001 15.607 1.00 90.88 86 LYS A O 1
ATOM 705 N N . LEU A 1 87 ? -14.155 0.817 13.708 1.00 93.12 87 LEU A N 1
ATOM 706 C CA . LEU A 1 87 ? -15.385 0.129 14.105 1.00 93.12 87 LEU A CA 1
ATOM 707 C C . LEU A 1 87 ? -15.174 -0.772 15.330 1.00 93.12 87 LEU A C 1
ATOM 709 O O . LEU A 1 87 ? -16.060 -0.883 16.171 1.00 93.12 87 LEU A O 1
ATOM 713 N N . LYS A 1 88 ? -14.003 -1.407 15.439 1.00 90.88 88 LYS A N 1
ATOM 714 C CA . LYS A 1 88 ? -13.659 -2.289 16.562 1.00 90.88 88 LYS A CA 1
ATOM 715 C C . LYS A 1 88 ? -13.042 -1.573 17.768 1.00 90.88 88 LYS A C 1
ATOM 717 O O . LYS A 1 88 ? -12.960 -2.172 18.833 1.00 90.88 88 LYS A O 1
ATOM 722 N N . GLY A 1 89 ? -12.621 -0.317 17.617 1.00 89.31 89 GLY A N 1
ATOM 723 C CA . GLY A 1 89 ? -11.934 0.434 18.674 1.00 89.31 89 GLY A CA 1
ATOM 724 C C . GLY A 1 89 ? -10.483 -0.001 18.911 1.00 89.31 89 GLY A C 1
ATOM 725 O O . GLY A 1 89 ? -9.925 0.291 19.961 1.00 89.31 89 GLY A O 1
ATOM 726 N N . TRP A 1 90 ? -9.867 -0.695 17.950 1.00 89.88 90 TRP A N 1
ATOM 727 C CA . TRP A 1 90 ? -8.491 -1.210 18.051 1.00 89.88 90 TRP A CA 1
ATOM 728 C C . TRP A 1 90 ? -7.428 -0.200 17.602 1.00 89.88 90 TRP A C 1
ATOM 730 O O . TRP A 1 90 ? -6.232 -0.399 17.803 1.00 89.88 90 TRP A O 1
ATOM 740 N N . LEU A 1 91 ? -7.848 0.907 16.984 1.00 86.31 91 LEU A N 1
ATOM 741 C CA . LEU A 1 91 ? -6.948 2.007 16.651 1.00 86.31 91 LEU A CA 1
ATOM 742 C C . LEU A 1 91 ? -6.712 2.882 17.877 1.00 86.31 91 LEU A C 1
ATOM 744 O O . LEU A 1 91 ? -7.646 3.487 18.404 1.00 86.31 91 LEU A O 1
ATOM 748 N N . ASN A 1 92 ? -5.446 3.011 18.270 1.00 80.00 92 ASN A N 1
ATOM 749 C CA . ASN A 1 92 ? -5.064 3.946 19.319 1.00 80.00 92 ASN A CA 1
ATOM 750 C C . ASN A 1 92 ? -5.407 5.382 18.889 1.00 80.00 92 ASN A C 1
ATOM 752 O O . ASN A 1 92 ? -5.023 5.799 17.789 1.00 80.00 92 ASN A O 1
ATOM 756 N N . PRO A 1 93 ? -6.109 6.157 19.733 1.00 77.31 93 PRO A N 1
ATOM 757 C CA . PRO A 1 93 ? -6.387 7.549 19.434 1.00 77.31 93 PRO A CA 1
ATOM 758 C C . PRO A 1 93 ? -5.073 8.329 19.373 1.00 77.31 93 PRO A C 1
ATOM 760 O O . PRO A 1 93 ? -4.215 8.211 20.248 1.00 77.31 93 PRO A O 1
ATOM 763 N N . ALA A 1 94 ? -4.916 9.145 18.333 1.00 76.06 94 ALA A N 1
ATOM 764 C CA . ALA A 1 94 ? -3.812 10.090 18.274 1.00 76.06 94 ALA A CA 1
ATOM 765 C C . ALA A 1 94 ? -3.953 11.137 19.393 1.00 76.06 94 ALA A C 1
ATOM 767 O O . ALA A 1 94 ? -5.064 11.488 19.811 1.00 76.06 94 ALA A O 1
ATOM 768 N N . LEU A 1 95 ? -2.820 11.664 19.863 1.00 78.50 95 LEU A N 1
ATOM 769 C CA . LEU A 1 95 ? -2.816 12.787 20.797 1.00 78.50 95 LEU A CA 1
ATOM 770 C C . LEU A 1 95 ? -3.520 13.986 20.154 1.00 78.50 95 LEU A C 1
ATOM 772 O O . LEU A 1 95 ? -3.201 14.391 19.036 1.00 78.50 95 LEU A O 1
ATOM 776 N N . HIS A 1 96 ? -4.486 14.558 20.867 1.00 76.56 96 HIS A N 1
ATOM 777 C CA . HIS A 1 96 ? -5.198 15.744 20.412 1.00 76.56 96 HIS A CA 1
ATOM 778 C C . HIS A 1 96 ? -4.388 16.980 20.804 1.00 76.56 96 HIS A C 1
ATOM 780 O O . HIS A 1 96 ? -4.152 17.224 21.986 1.00 76.56 96 HIS A O 1
ATOM 786 N N . TYR A 1 97 ? -3.992 17.782 19.813 1.00 73.44 97 TYR A N 1
ATOM 787 C CA . TYR A 1 97 ? -3.147 18.971 19.997 1.00 73.44 97 TYR A CA 1
ATOM 788 C C . TYR A 1 97 ? -3.706 19.983 21.025 1.00 73.44 97 TYR A C 1
ATOM 790 O O . TYR A 1 97 ? -2.947 20.726 21.640 1.00 73.44 97 TYR A O 1
ATOM 798 N N . GLY A 1 98 ? -5.023 19.986 21.266 1.00 72.44 98 GLY A N 1
ATOM 799 C CA . GLY A 1 98 ? -5.682 20.878 22.228 1.00 72.44 98 GLY A CA 1
ATOM 800 C C . GLY A 1 98 ? -5.557 20.498 23.711 1.00 72.44 98 GLY A C 1
ATOM 801 O O . GLY A 1 98 ? -5.796 21.358 24.549 1.00 72.44 98 GLY A O 1
ATOM 802 N N . MET A 1 99 ? -5.173 19.262 24.061 1.00 59.09 99 MET A N 1
ATOM 803 C CA . MET A 1 99 ? -5.095 18.824 25.472 1.00 59.09 99 MET A CA 1
ATOM 804 C C . MET A 1 99 ? -3.756 19.131 26.160 1.00 59.09 99 MET A C 1
ATOM 806 O O . MET A 1 99 ? -3.622 18.917 27.355 1.00 59.09 99 MET A O 1
ATOM 810 N N . LEU A 1 100 ? -2.762 19.644 25.431 1.00 61.50 100 LEU A N 1
ATOM 811 C CA . LEU A 1 100 ? -1.432 19.960 25.974 1.00 61.50 100 LEU A CA 1
ATOM 812 C C . LEU A 1 100 ? -1.315 21.410 26.491 1.00 61.50 100 LEU A C 1
ATOM 814 O O . LEU A 1 100 ? -0.207 21.892 26.711 1.00 61.50 100 LEU A O 1
ATOM 818 N N . ARG A 1 101 ? -2.437 22.135 26.627 1.00 58.53 101 ARG A N 1
ATOM 819 C CA . ARG A 1 101 ? -2.485 23.561 27.019 1.00 58.53 101 ARG A CA 1
ATOM 820 C C . ARG A 1 101 ? -3.270 23.850 28.311 1.00 58.53 101 ARG A C 1
ATOM 822 O O . ARG A 1 101 ? -3.672 24.992 28.517 1.00 58.53 101 ARG A O 1
ATOM 829 N N . THR A 1 102 ? -3.485 22.854 29.163 1.00 56.31 102 THR A N 1
ATOM 830 C CA . THR A 1 102 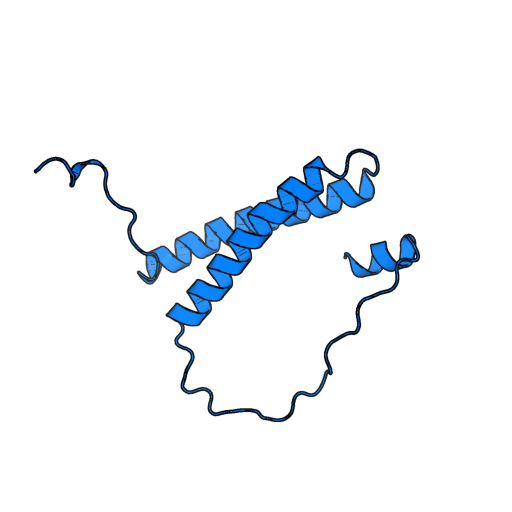? -4.051 23.017 30.519 1.00 56.31 102 THR A CA 1
ATOM 831 C C . THR A 1 102 ? -3.010 22.659 31.556 1.00 56.31 102 THR A C 1
ATOM 833 O O . THR A 1 102 ? -2.861 23.434 32.521 1.00 56.31 102 THR A O 1
#

Radius of gyration: 19.22 Å; Cα contacts (8 Å, |Δi|>4): 39; chains: 1; bounding box: 33×53×48 Å

Solvent-accessible surface area (backbone atoms only — not comparable to full-atom values): 6411 Å² total; per-residue (Å²): 117,65,69,61,52,33,58,71,73,69,46,85,78,78,85,76,79,73,92,75,73,77,96,71,76,82,82,84,83,71,51,71,63,57,54,50,50,54,52,52,50,50,54,55,53,47,64,55,48,28,56,51,54,33,67,71,38,74,88,42,70,69,62,23,50,52,30,49,54,52,38,54,54,47,54,54,50,48,56,52,50,50,54,50,28,60,77,72,63,69,56,80,79,74,87,59,85,78,74,82,78,124

Sequence (102 aa):
MLEKELVHFRVPLPNRPPNVMPSRAPTMLMDDDNIFRWVFQGIQGALLMHPQALIECTHNDRIRNIFKELLFSELEMLASTIKYGKLKGWLNPALHYGMLRT

Foldseek 3Di:
DVVVVCVVVVNDDDDDDDPDDPDDDDPPPADPLNVLVVVLVVLVVLLVVLVVQLVVPPPDPVSNVVSVVVNVVSVVVNVVSVVVCVVVVSDDDDDDPVVVPD

Secondary structure (DSSP, 8-state):
-HHHHHHHTTPPPPPPPPS-----S-STT--HHHHHHHHHHHHHHHHHHHHHHHHH--S-HHHHHHHHHHHHHHHHHHHHHHHHHHHHT-SPPPPPGGGGG-

Organism: NCBI:txid1121424

Nearest PDB structures (foldseek):
  9had-assembly2_B  TM=8.465E-01  e=2.236E+00  Dermatophagoides farinae
  1x4t-assembly1_A  TM=5.670E-01  e=1.975E+00  Mus musculus

pLDDT: mean 86.34, std 10.69, range [56.31, 95.88]